Protein AF-A0A6B9MVE9-F1 (afdb_monomer_lite)

Secondary structure (DSSP, 8-state):
----PPP-SHHHHHHHHHHHHHHHHHHHHTT-TTHHHHHHHHHHHHHHHHHHHHHHHHHHHHTS----HHHHHHHHHHHHHHHHHHHHHHHHHHHHHHHHHHS--GGGTSSSSPTT---

Foldseek 3Di:
DAFDDDDDPLVVLLVVLVVLLVQLVVCVVVVHPCSVVSNVSSVVSNVVSVVVVVVVVCCCVPVVVNCDPVNVVVVVVVVVVVVVVVVVVVVVVVVVVCVCAVQPDVVQVRHPPGPPDDD

Structure (mmCIF, N/CA/C/O backbone):
data_AF-A0A6B9MVE9-F1
#
_entry.id   AF-A0A6B9MVE9-F1
#
loop_
_atom_site.group_PDB
_atom_site.id
_atom_site.type_symbol
_atom_site.label_atom_id
_atom_site.label_alt_id
_atom_site.label_comp_id
_atom_site.label_asym_id
_atom_site.label_entity_id
_atom_site.label_seq_id
_atom_site.pdbx_PDB_ins_code
_atom_site.Cartn_x
_atom_site.Cartn_y
_atom_site.Cartn_z
_atom_site.occupancy
_atom_site.B_iso_or_equiv
_atom_site.auth_seq_id
_atom_site.auth_comp_id
_atom_site.auth_asym_id
_atom_site.auth_atom_id
_atom_site.pdbx_PDB_model_num
ATOM 1 N N . PRO A 1 1 ? -24.369 0.432 17.398 1.00 82.12 1 PRO A N 1
ATOM 2 C CA . PRO A 1 1 ? -23.847 1.794 17.680 1.00 82.12 1 PRO A CA 1
ATOM 3 C C . PRO A 1 1 ? -22.471 1.932 17.023 1.00 82.12 1 PRO A C 1
ATOM 5 O O . PRO A 1 1 ? -21.834 0.908 16.798 1.00 82.12 1 PRO A O 1
ATOM 8 N N . PHE A 1 2 ? -22.033 3.140 16.669 1.00 90.75 2 PHE A N 1
ATOM 9 C CA . PHE A 1 2 ? -20.709 3.330 16.063 1.00 90.75 2 PHE A CA 1
ATOM 10 C C . PHE A 1 2 ? -19.590 3.217 17.106 1.00 90.75 2 PHE A C 1
ATOM 12 O O . PHE A 1 2 ? -19.811 3.531 18.275 1.00 90.75 2 PHE A O 1
ATOM 19 N N . HIS A 1 3 ? -18.409 2.774 16.670 1.00 90.88 3 HIS A N 1
ATOM 20 C CA . HIS A 1 3 ? -17.202 2.726 17.494 1.00 90.88 3 HIS A CA 1
ATOM 21 C C . HIS A 1 3 ? -16.508 4.095 17.463 1.00 90.88 3 HIS A C 1
ATOM 23 O O . HIS A 1 3 ? -16.186 4.602 16.387 1.00 90.88 3 HIS A O 1
ATOM 29 N N . LEU A 1 4 ? -16.308 4.702 18.633 1.00 92.69 4 LEU A N 1
ATOM 30 C CA . LEU A 1 4 ? -15.492 5.902 18.800 1.00 92.69 4 LEU A CA 1
ATOM 31 C C . LEU A 1 4 ? -14.088 5.460 19.206 1.00 92.69 4 LEU A C 1
ATOM 33 O O . LEU A 1 4 ? -13.889 5.039 20.338 1.00 92.69 4 LEU A O 1
ATOM 37 N N . VAL A 1 5 ? -13.156 5.517 18.258 1.00 90.19 5 VAL A N 1
ATOM 38 C CA . VAL A 1 5 ? -11.790 5.011 18.435 1.00 90.19 5 VAL A CA 1
ATOM 39 C C . VAL A 1 5 ? -10.976 5.967 19.303 1.00 90.19 5 VAL A C 1
ATOM 41 O O . VAL A 1 5 ? -11.009 7.184 19.091 1.00 90.19 5 VAL A O 1
ATOM 44 N N . ASP A 1 6 ? -10.211 5.413 20.240 1.00 91.44 6 ASP A N 1
ATOM 45 C CA . ASP A 1 6 ? -9.285 6.182 21.065 1.00 91.44 6 ASP A CA 1
ATOM 46 C C . ASP A 1 6 ? -8.129 6.779 20.237 1.00 91.44 6 ASP A C 1
ATOM 48 O O . ASP A 1 6 ? -7.752 6.251 19.183 1.00 91.44 6 ASP A O 1
ATOM 52 N N . PRO A 1 7 ? -7.513 7.886 20.691 1.00 94.81 7 PRO A N 1
ATOM 53 C CA . PRO A 1 7 ? -6.360 8.462 20.011 1.00 94.81 7 PRO A CA 1
ATOM 54 C C . PRO A 1 7 ? -5.220 7.443 19.868 1.00 94.81 7 PRO A C 1
ATOM 56 O O . PRO A 1 7 ? -4.635 7.005 20.858 1.00 94.81 7 PRO A O 1
ATOM 59 N N . SER A 1 8 ? -4.865 7.100 18.626 1.00 95.38 8 SER A N 1
ATOM 60 C CA . SER A 1 8 ? -3.783 6.159 18.326 1.00 95.38 8 SER A CA 1
ATOM 61 C C . SER A 1 8 ? -2.580 6.860 17.678 1.00 95.38 8 SER A C 1
ATOM 63 O O . SER A 1 8 ? -2.749 7.767 16.858 1.00 95.38 8 SER A O 1
ATOM 65 N N . PRO A 1 9 ? -1.338 6.456 18.008 1.00 96.19 9 PRO A N 1
ATOM 66 C CA . PRO A 1 9 ? -0.133 7.015 17.394 1.00 96.19 9 PRO A CA 1
ATOM 67 C C . PRO A 1 9 ? 0.169 6.403 16.016 1.00 96.19 9 PRO A C 1
ATOM 69 O O . PRO A 1 9 ? 1.012 6.908 15.277 1.00 96.19 9 PRO A O 1
ATOM 72 N N . TRP A 1 10 ? -0.486 5.302 15.647 1.00 97.44 10 TRP A N 1
ATOM 73 C CA . TRP A 1 10 ? -0.160 4.544 14.438 1.00 97.44 10 TRP A CA 1
ATOM 74 C C . TRP A 1 10 ? -0.300 5.329 13.125 1.00 97.44 10 TRP A C 1
ATOM 76 O O . TRP A 1 10 ? 0.598 5.191 12.292 1.00 97.44 10 TRP A O 1
ATOM 86 N N . PRO A 1 11 ? -1.302 6.213 12.934 1.00 97.69 11 PRO A N 1
ATOM 87 C CA . PRO A 1 11 ? -1.409 7.011 11.713 1.00 97.69 11 PRO A CA 1
ATOM 88 C C . PRO A 1 11 ? -0.192 7.911 11.448 1.00 97.69 11 PRO A C 1
ATOM 90 O O . PRO A 1 11 ? 0.268 8.003 10.310 1.00 97.69 11 PRO A O 1
ATOM 93 N N . ILE A 1 12 ? 0.363 8.554 12.485 1.00 97.56 12 ILE A N 1
ATOM 94 C CA . ILE A 1 12 ? 1.521 9.451 12.326 1.00 97.56 12 ILE A CA 1
ATOM 95 C C . ILE A 1 12 ? 2.824 8.668 12.122 1.00 97.56 12 ILE A C 1
ATOM 97 O O . ILE A 1 12 ? 3.687 9.082 11.352 1.00 97.56 12 ILE A O 1
ATOM 101 N N . VAL A 1 13 ? 2.968 7.503 12.759 1.00 97.81 13 VAL A N 1
ATOM 102 C CA . VAL A 1 13 ? 4.142 6.645 12.541 1.00 97.81 13 VAL A CA 1
ATOM 103 C C . VAL A 1 13 ? 4.100 6.026 11.138 1.00 97.81 13 VAL A C 1
ATOM 105 O O . VAL A 1 13 ? 5.128 5.986 10.464 1.00 97.81 13 VAL A O 1
ATOM 108 N N . ALA A 1 14 ? 2.919 5.615 10.659 1.00 97.94 14 ALA A N 1
ATOM 109 C CA . ALA A 1 14 ? 2.729 5.117 9.296 1.00 97.94 14 ALA A CA 1
ATOM 110 C C . ALA A 1 14 ? 3.100 6.167 8.241 1.00 97.94 14 ALA A C 1
ATOM 112 O O . ALA A 1 14 ? 3.793 5.842 7.278 1.00 97.94 14 ALA A O 1
ATOM 113 N N . SER A 1 15 ? 2.673 7.423 8.418 1.00 98.00 15 SER A N 1
ATOM 114 C CA . SER A 1 15 ? 2.965 8.488 7.453 1.00 98.00 15 SER A CA 1
ATOM 115 C C . SER A 1 15 ? 4.459 8.820 7.393 1.00 98.00 15 SER A C 1
ATOM 117 O O . SER A 1 15 ? 5.004 8.972 6.299 1.00 98.00 15 SER A O 1
ATOM 119 N N . MET A 1 16 ? 5.152 8.830 8.536 1.00 97.75 16 MET A N 1
ATOM 120 C CA . MET A 1 16 ? 6.612 8.973 8.579 1.00 97.75 16 MET A CA 1
ATOM 121 C C . MET A 1 16 ? 7.331 7.775 7.939 1.00 97.75 16 MET A C 1
ATOM 123 O O . MET A 1 16 ? 8.308 7.961 7.212 1.00 97.75 16 MET A O 1
ATOM 127 N N . GLY A 1 17 ? 6.825 6.554 8.143 1.00 98.06 17 GLY A N 1
ATOM 128 C CA . GLY A 1 17 ? 7.332 5.350 7.478 1.00 98.06 17 GLY A CA 1
ATOM 129 C C . GLY A 1 17 ? 7.171 5.405 5.956 1.00 98.06 17 GLY A C 1
ATOM 130 O O . GLY A 1 17 ? 8.127 5.151 5.224 1.00 98.06 17 GLY A O 1
ATOM 131 N N . ALA A 1 18 ? 5.999 5.823 5.467 1.00 98.25 18 ALA A N 1
ATOM 132 C CA . ALA A 1 18 ? 5.722 6.004 4.040 1.00 98.25 18 ALA A CA 1
ATOM 133 C C . ALA A 1 18 ? 6.591 7.104 3.404 1.00 98.25 18 ALA A C 1
ATOM 135 O O . ALA A 1 18 ? 7.090 6.939 2.285 1.00 98.25 18 ALA A O 1
ATOM 136 N N . LEU A 1 19 ? 6.836 8.201 4.127 1.00 98.12 19 LEU A N 1
ATOM 137 C CA . LEU A 1 19 ? 7.761 9.248 3.693 1.00 98.12 19 LEU A CA 1
ATOM 138 C C . LEU A 1 19 ? 9.195 8.710 3.573 1.00 98.12 19 LEU A C 1
ATOM 140 O O . LEU A 1 19 ? 9.841 8.904 2.545 1.00 98.12 19 LEU A O 1
ATOM 144 N N . SER A 1 20 ? 9.679 7.986 4.587 1.00 97.88 20 SER A N 1
ATOM 145 C CA . SER A 1 20 ? 11.005 7.354 4.555 1.00 97.88 20 SER A CA 1
ATOM 146 C C . SER A 1 20 ? 11.125 6.333 3.422 1.00 97.88 20 SER A C 1
ATOM 148 O O . SER A 1 20 ? 12.160 6.275 2.763 1.00 97.88 20 SER A O 1
ATOM 150 N N . LEU A 1 21 ? 10.074 5.544 3.169 1.00 98.31 21 LEU A N 1
ATOM 151 C CA . LEU A 1 21 ? 10.034 4.546 2.100 1.00 98.31 21 LEU A CA 1
ATOM 152 C C . LEU A 1 21 ? 10.172 5.203 0.722 1.00 98.31 21 LEU A C 1
ATOM 154 O O . LEU A 1 21 ? 11.015 4.801 -0.076 1.00 98.31 21 LEU A O 1
ATOM 158 N N . THR A 1 22 ? 9.350 6.216 0.445 1.00 98.06 22 THR A N 1
ATOM 159 C CA . THR A 1 22 ? 9.328 6.892 -0.861 1.00 98.06 22 THR A CA 1
ATOM 160 C C . THR A 1 22 ? 10.603 7.697 -1.100 1.00 98.06 22 THR A C 1
ATOM 162 O O . THR A 1 22 ? 11.224 7.552 -2.153 1.00 98.06 22 THR A O 1
ATOM 165 N N . PHE A 1 23 ? 11.058 8.476 -0.114 1.00 97.81 23 PHE A N 1
ATOM 166 C CA . PHE A 1 23 ? 12.295 9.249 -0.231 1.00 97.81 23 PHE A CA 1
ATOM 167 C C . PHE A 1 23 ? 13.529 8.339 -0.321 1.00 97.81 23 PHE A C 1
ATOM 169 O O . PHE A 1 23 ? 14.366 8.515 -1.206 1.00 97.81 23 PHE A O 1
ATOM 176 N N . GLY A 1 24 ? 13.602 7.3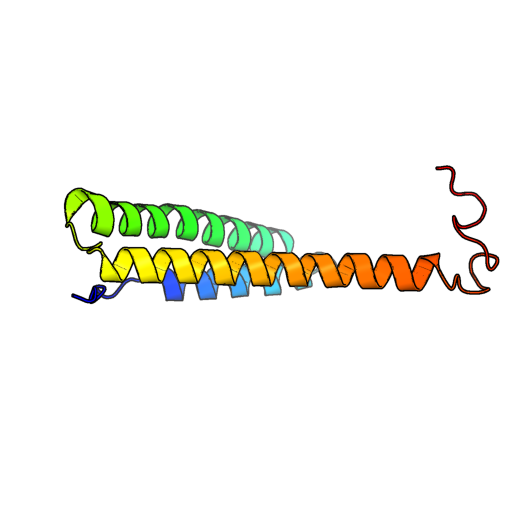08 0.527 1.00 97.94 24 GLY A N 1
ATOM 177 C CA . GLY A 1 24 ? 14.658 6.297 0.487 1.00 97.94 24 GLY A CA 1
ATOM 178 C C . GLY A 1 24 ? 14.694 5.537 -0.838 1.00 97.94 24 GLY A C 1
ATOM 179 O O . GLY A 1 24 ? 15.771 5.326 -1.389 1.00 97.94 24 GLY A O 1
ATOM 180 N N . GLY A 1 25 ? 13.531 5.195 -1.399 1.00 98.00 25 GLY A N 1
ATOM 181 C CA . GLY A 1 25 ? 13.416 4.538 -2.702 1.00 98.00 25 GLY A CA 1
ATOM 182 C C . GLY A 1 25 ? 13.959 5.389 -3.846 1.00 98.00 25 GLY A C 1
ATOM 183 O O . GLY A 1 25 ? 14.757 4.903 -4.647 1.00 98.00 25 GLY A O 1
ATOM 184 N N . VAL A 1 26 ? 13.605 6.678 -3.888 1.00 98.31 26 VAL A N 1
ATOM 185 C CA . VAL A 1 26 ? 14.146 7.609 -4.891 1.00 98.31 26 VAL A CA 1
ATOM 186 C C . VAL A 1 26 ? 15.658 7.764 -4.729 1.00 98.31 26 VAL A C 1
ATOM 188 O O . VAL A 1 26 ? 16.385 7.667 -5.719 1.00 98.31 26 VAL A O 1
ATOM 191 N N . MET A 1 27 ? 16.148 7.951 -3.499 1.00 98.06 27 MET A N 1
ATOM 192 C CA . MET A 1 27 ? 17.584 8.053 -3.221 1.00 98.06 27 MET A CA 1
ATOM 193 C C . MET A 1 27 ? 18.346 6.794 -3.640 1.00 98.06 27 MET A C 1
ATOM 195 O O . MET A 1 27 ? 19.430 6.897 -4.214 1.00 98.06 27 MET A O 1
ATOM 199 N N . PHE A 1 28 ? 17.771 5.618 -3.379 1.00 98.06 28 PHE A N 1
ATOM 200 C CA . PHE A 1 28 ? 18.334 4.331 -3.766 1.00 98.06 28 PHE A CA 1
ATOM 201 C C . PHE A 1 28 ? 18.441 4.196 -5.290 1.00 98.06 28 PHE A C 1
ATOM 203 O O . PHE A 1 28 ? 19.516 3.881 -5.792 1.00 98.06 28 PHE A O 1
ATOM 210 N N . MET A 1 29 ? 17.377 4.516 -6.038 1.00 98.12 29 MET A N 1
ATOM 211 C CA . MET A 1 29 ? 17.383 4.445 -7.509 1.00 98.12 29 MET A CA 1
ATOM 212 C C . MET A 1 29 ? 18.373 5.423 -8.164 1.00 98.12 29 MET A C 1
ATOM 214 O O . MET A 1 29 ? 18.851 5.157 -9.264 1.00 98.12 29 MET A O 1
ATOM 218 N N . HIS A 1 30 ? 18.708 6.531 -7.493 1.00 97.44 30 HIS A N 1
ATOM 219 C CA . HIS A 1 30 ? 19.660 7.540 -7.978 1.00 97.44 30 HIS A CA 1
ATOM 220 C C . HIS A 1 30 ? 21.074 7.401 -7.379 1.00 97.44 30 HIS A C 1
ATOM 222 O O . HIS A 1 30 ? 21.901 8.290 -7.566 1.00 97.44 30 HIS A O 1
ATOM 228 N N . ASN A 1 31 ? 21.378 6.300 -6.678 1.00 96.00 31 ASN A N 1
ATOM 229 C CA . ASN A 1 31 ? 22.685 6.032 -6.058 1.00 96.00 31 ASN A CA 1
ATOM 230 C C . ASN A 1 31 ? 23.172 7.105 -5.058 1.00 96.00 31 ASN A C 1
ATOM 232 O O . ASN A 1 31 ? 24.377 7.319 -4.904 1.00 96.00 31 ASN A O 1
ATOM 236 N N . TYR A 1 32 ? 22.265 7.764 -4.334 1.00 96.94 32 TYR A N 1
ATOM 237 C CA . TYR A 1 32 ? 22.657 8.636 -3.223 1.00 96.94 32 TYR A CA 1
ATOM 238 C C . TYR A 1 32 ? 23.111 7.816 -2.007 1.00 96.94 32 TYR A C 1
ATOM 240 O O . TYR A 1 32 ? 22.531 6.776 -1.673 1.00 96.94 32 TYR A O 1
ATOM 248 N N . SER A 1 33 ? 24.132 8.307 -1.299 1.00 95.75 33 SER A N 1
ATOM 249 C CA . SER A 1 33 ? 24.601 7.687 -0.058 1.00 95.75 33 SER A CA 1
ATOM 250 C C . SER A 1 33 ? 23.480 7.657 0.988 1.00 95.75 33 SER A C 1
ATOM 252 O O . SER A 1 33 ? 22.723 8.613 1.142 1.00 95.75 33 SER A O 1
ATOM 254 N N . GLY A 1 34 ? 23.337 6.536 1.698 1.00 94.62 34 GLY A N 1
ATOM 255 C CA . GLY A 1 34 ? 22.289 6.382 2.714 1.00 94.62 34 GLY A CA 1
ATOM 256 C C . GLY A 1 34 ? 20.915 5.940 2.184 1.00 94.62 34 GLY A C 1
ATOM 257 O O . GLY A 1 34 ? 20.059 5.564 2.985 1.00 94.62 34 GLY A O 1
ATOM 258 N N . GLY A 1 35 ? 20.681 5.960 0.862 1.00 96.81 35 GLY A N 1
ATOM 259 C CA . GLY A 1 35 ? 19.358 5.705 0.274 1.00 96.81 35 GLY A CA 1
ATOM 260 C C . GLY A 1 35 ? 18.808 4.309 0.575 1.00 96.81 35 GLY A C 1
ATOM 261 O O . GLY A 1 35 ? 17.668 4.168 1.012 1.00 96.81 35 GLY A O 1
ATOM 262 N N . GLY A 1 36 ? 19.645 3.276 0.431 1.00 96.81 36 GLY A N 1
ATOM 263 C CA . GLY A 1 36 ? 19.264 1.898 0.754 1.00 96.81 36 GLY A CA 1
ATOM 264 C C . GLY A 1 36 ? 18.934 1.701 2.238 1.00 96.81 36 GLY A C 1
ATOM 265 O O . GLY A 1 36 ? 17.945 1.047 2.561 1.00 96.81 36 GLY A O 1
ATOM 266 N N . GLN A 1 37 ? 19.703 2.309 3.151 1.00 97.44 37 GLN A N 1
ATOM 267 C CA . GLN A 1 37 ? 19.407 2.242 4.587 1.00 97.44 37 GLN A CA 1
ATOM 268 C C . GLN A 1 37 ? 18.069 2.913 4.915 1.00 97.44 37 GLN A C 1
ATOM 270 O O . GLN A 1 37 ? 17.279 2.358 5.678 1.00 97.44 37 GLN A O 1
ATOM 275 N N . LEU A 1 38 ? 17.801 4.081 4.323 1.00 97.81 38 LEU A N 1
ATOM 276 C CA . LEU A 1 38 ? 16.556 4.815 4.541 1.00 97.81 38 LEU A CA 1
ATOM 277 C C . LEU A 1 38 ? 15.336 4.081 3.961 1.00 97.81 38 LEU A C 1
ATOM 279 O O . LEU 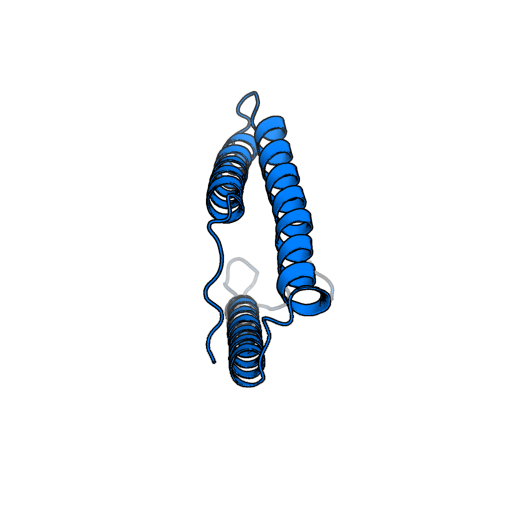A 1 38 ? 14.278 4.054 4.591 1.00 97.81 38 LEU A O 1
ATOM 283 N N . LEU A 1 39 ? 15.494 3.438 2.799 1.00 98.12 39 LEU A N 1
ATOM 284 C CA . LEU A 1 39 ? 14.472 2.571 2.210 1.00 98.12 39 LEU A CA 1
ATOM 285 C C . LEU A 1 39 ? 14.154 1.391 3.139 1.00 98.12 39 LEU A C 1
ATOM 287 O O . LEU A 1 39 ? 12.990 1.166 3.464 1.00 98.12 39 LEU A O 1
ATOM 291 N N . CYS A 1 40 ? 15.179 0.677 3.620 1.00 97.94 40 CYS A N 1
ATOM 292 C CA . CYS A 1 40 ? 15.007 -0.425 4.569 1.00 97.94 40 CYS A CA 1
ATOM 293 C C . CYS A 1 40 ? 14.332 0.035 5.868 1.00 97.94 40 CYS A C 1
ATOM 295 O O . CYS A 1 40 ? 13.440 -0.649 6.365 1.00 97.94 40 CYS A O 1
ATOM 297 N N . LEU A 1 41 ? 14.702 1.207 6.397 1.00 98.06 41 LEU A N 1
ATOM 298 C CA . LEU A 1 41 ? 14.043 1.799 7.562 1.00 98.06 41 LEU A CA 1
ATOM 299 C C . LEU A 1 41 ? 12.550 2.058 7.294 1.00 98.06 41 LEU A C 1
ATOM 301 O O . LEU A 1 41 ? 11.708 1.704 8.120 1.00 98.06 41 LEU A O 1
ATOM 305 N N . GLY A 1 42 ? 12.208 2.619 6.132 1.00 98.12 42 GLY A N 1
ATOM 306 C CA . GLY A 1 42 ? 10.820 2.828 5.707 1.00 98.12 42 GLY A CA 1
ATOM 307 C C . GLY A 1 42 ? 10.018 1.524 5.639 1.00 98.12 42 GLY A C 1
ATOM 308 O O . GLY A 1 42 ? 8.921 1.439 6.185 1.00 98.12 42 GLY A O 1
ATOM 309 N N . ILE A 1 43 ? 10.589 0.466 5.053 1.00 98.38 43 ILE A N 1
ATOM 310 C CA . ILE A 1 43 ? 9.943 -0.857 4.999 1.00 98.38 43 ILE A CA 1
ATOM 311 C C . ILE A 1 43 ? 9.717 -1.406 6.414 1.00 98.38 43 ILE A C 1
ATOM 313 O O . ILE A 1 43 ? 8.605 -1.812 6.752 1.00 98.38 43 ILE A O 1
ATOM 317 N N . MET A 1 44 ? 10.749 -1.389 7.263 1.00 98.31 44 MET A N 1
ATOM 318 C CA . MET A 1 44 ? 10.666 -1.936 8.621 1.00 98.31 44 MET A CA 1
ATOM 319 C C . MET A 1 44 ? 9.664 -1.177 9.496 1.00 98.31 44 MET A C 1
ATOM 321 O O . MET A 1 44 ? 8.935 -1.798 10.268 1.00 98.31 44 MET A O 1
ATOM 325 N N . THR A 1 45 ? 9.591 0.149 9.363 1.00 98.12 45 THR A N 1
ATOM 326 C CA . THR A 1 45 ? 8.618 0.975 10.095 1.00 98.12 45 THR A CA 1
ATOM 327 C C . THR A 1 45 ? 7.184 0.692 9.655 1.00 98.12 45 THR A C 1
ATOM 329 O O . THR A 1 45 ? 6.327 0.520 10.518 1.00 98.12 45 THR A O 1
ATOM 332 N N . ILE A 1 46 ? 6.912 0.551 8.352 1.00 98.44 46 ILE A N 1
ATOM 333 C CA . ILE A 1 46 ? 5.574 0.185 7.856 1.00 98.44 46 ILE A CA 1
ATOM 334 C C . ILE A 1 46 ? 5.169 -1.211 8.342 1.00 98.44 46 ILE A C 1
ATOM 336 O O . ILE A 1 46 ? 4.065 -1.373 8.859 1.00 98.44 46 ILE A O 1
ATOM 340 N N . LEU A 1 47 ? 6.055 -2.209 8.237 1.00 98.38 47 LEU A N 1
ATOM 341 C CA . LEU A 1 47 ? 5.790 -3.563 8.741 1.00 98.38 47 LEU A CA 1
ATOM 342 C C . LEU A 1 47 ? 5.489 -3.553 10.244 1.00 98.38 47 LEU A C 1
ATOM 344 O O . LEU A 1 47 ? 4.525 -4.176 10.685 1.00 98.38 47 LEU A O 1
ATOM 348 N N . TYR A 1 48 ? 6.283 -2.816 11.023 1.00 98.06 48 TYR A N 1
ATOM 349 C CA . TYR A 1 48 ? 6.065 -2.665 12.458 1.00 98.06 48 TYR A CA 1
ATOM 350 C C . TYR A 1 48 ? 4.687 -2.066 12.762 1.00 98.06 48 TYR A C 1
ATOM 352 O O . TYR A 1 48 ? 3.950 -2.626 13.572 1.00 98.06 48 TYR A O 1
ATOM 360 N N . VAL A 1 49 ? 4.315 -0.980 12.075 1.00 98.44 49 VAL A N 1
ATOM 361 C CA . VAL A 1 49 ? 3.016 -0.324 12.265 1.00 98.44 49 VAL A CA 1
ATOM 362 C C . VAL A 1 49 ? 1.861 -1.238 11.871 1.00 98.44 49 VAL A C 1
ATOM 364 O O . VAL A 1 49 ? 0.883 -1.301 12.606 1.00 98.44 49 VAL A O 1
ATOM 367 N N . MET A 1 50 ? 1.957 -1.986 10.768 1.00 97.81 50 MET A N 1
ATOM 368 C CA . MET A 1 50 ? 0.907 -2.941 10.391 1.00 97.81 50 MET A CA 1
ATOM 369 C C . MET A 1 50 ? 0.679 -3.984 11.491 1.00 97.81 50 MET A C 1
ATOM 371 O O . MET A 1 50 ? -0.461 -4.231 11.882 1.00 97.81 50 MET A O 1
ATOM 375 N N . LEU A 1 51 ? 1.756 -4.547 12.049 1.00 98.06 51 LEU A N 1
ATOM 376 C CA . LEU A 1 51 ? 1.663 -5.536 13.123 1.00 98.06 51 LEU A CA 1
ATOM 377 C C . LEU A 1 51 ? 1.043 -4.954 14.400 1.00 98.06 51 LEU A C 1
ATOM 379 O O . LEU A 1 51 ? 0.164 -5.579 14.996 1.00 98.06 51 LEU A O 1
ATOM 383 N N . THR A 1 52 ? 1.486 -3.775 14.845 1.00 97.81 52 THR A N 1
ATOM 384 C CA . THR A 1 52 ? 0.992 -3.179 16.096 1.00 97.81 52 THR A CA 1
ATOM 385 C C . THR A 1 52 ? -0.401 -2.582 15.960 1.00 97.81 52 THR A C 1
ATOM 387 O O . THR A 1 52 ? -1.190 -2.694 16.895 1.00 97.81 52 THR A O 1
ATOM 390 N N . TRP A 1 53 ? -0.733 -2.006 14.806 1.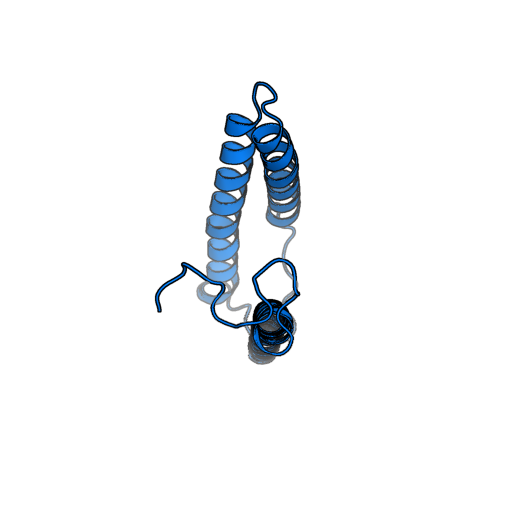00 98.19 53 TRP A N 1
ATOM 391 C CA . TRP A 1 53 ? -2.054 -1.445 14.552 1.00 98.19 53 TRP A CA 1
ATOM 392 C C . TRP A 1 53 ? -3.098 -2.554 14.424 1.00 98.19 53 TRP A C 1
ATOM 394 O O . TRP A 1 53 ? -4.129 -2.502 15.091 1.00 98.19 53 TRP A O 1
ATOM 404 N N . TRP A 1 54 ? -2.822 -3.622 13.666 1.00 97.62 54 TRP A N 1
ATOM 405 C CA . TRP A 1 54 ? -3.748 -4.757 13.608 1.00 97.62 54 TRP A CA 1
ATOM 406 C C . TRP A 1 54 ? -3.888 -5.471 14.946 1.00 97.62 54 TRP A C 1
ATOM 408 O O . TRP A 1 54 ? -4.989 -5.896 15.284 1.00 97.62 54 TRP A O 1
ATOM 418 N N . ARG A 1 55 ? -2.819 -5.560 15.746 1.00 97.50 55 ARG A N 1
ATOM 419 C CA . ARG A 1 55 ? -2.919 -6.051 17.128 1.00 97.50 55 ARG A CA 1
ATOM 420 C C . ARG A 1 55 ? -3.933 -5.240 17.938 1.00 97.50 55 ARG A C 1
ATOM 422 O O . ARG A 1 55 ? -4.701 -5.839 18.684 1.00 97.50 55 ARG A O 1
ATOM 429 N N . ASP A 1 56 ? -3.929 -3.917 17.815 1.00 96.75 56 ASP A N 1
ATOM 430 C CA . ASP A 1 56 ? -4.843 -3.056 18.570 1.00 96.75 56 ASP A CA 1
ATOM 431 C C . ASP A 1 56 ? -6.286 -3.186 18.058 1.00 96.75 56 ASP A C 1
ATOM 433 O O . ASP A 1 56 ? -7.181 -3.411 18.865 1.00 96.75 56 ASP A O 1
ATOM 437 N N . ILE A 1 57 ? -6.498 -3.269 16.739 1.00 96.62 57 ILE A N 1
ATOM 438 C CA . ILE A 1 57 ? -7.822 -3.567 16.154 1.00 96.62 57 ILE A CA 1
ATOM 439 C C . ILE A 1 57 ? -8.363 -4.922 16.642 1.00 96.62 57 ILE A C 1
ATOM 441 O O . ILE A 1 57 ? -9.547 -5.059 16.949 1.00 96.62 57 ILE A O 1
ATOM 445 N N . ILE A 1 58 ? -7.508 -5.948 16.748 1.00 96.81 58 ILE A N 1
ATOM 446 C CA . ILE A 1 58 ? -7.908 -7.252 17.301 1.00 96.81 58 ILE A CA 1
ATOM 447 C C . ILE A 1 58 ? -8.335 -7.108 18.767 1.00 96.81 58 ILE A C 1
ATOM 449 O O . ILE A 1 58 ? -9.266 -7.791 19.193 1.00 96.81 58 ILE A O 1
ATOM 453 N N . ARG A 1 59 ? -7.691 -6.228 19.542 1.00 96.31 59 ARG A N 1
ATOM 454 C CA . ARG A 1 59 ? -8.055 -6.000 20.945 1.00 96.31 59 ARG A CA 1
ATOM 455 C C . ARG A 1 59 ? -9.390 -5.279 21.088 1.00 96.31 59 ARG A C 1
ATOM 457 O O . ARG A 1 59 ? -10.248 -5.774 21.821 1.00 96.31 59 ARG A O 1
ATOM 464 N N . GLU A 1 60 ? -9.579 -4.206 20.327 1.00 95.19 60 GLU A N 1
ATOM 465 C CA . GLU A 1 60 ? -10.837 -3.452 20.232 1.00 95.19 60 GLU A CA 1
ATOM 466 C C . GLU A 1 60 ? -12.009 -4.382 19.857 1.00 95.19 60 GLU A C 1
ATOM 468 O O . GLU A 1 60 ? -13.109 -4.308 20.414 1.00 95.19 60 GLU A O 1
ATOM 473 N N . ALA A 1 61 ? -11.756 -5.327 18.946 1.00 93.94 61 ALA A N 1
ATOM 474 C CA . ALA A 1 61 ? -12.743 -6.304 18.507 1.00 93.94 61 ALA A CA 1
ATOM 475 C C . ALA A 1 61 ? -13.038 -7.391 19.555 1.00 93.94 61 ALA A C 1
ATOM 477 O O . ALA A 1 61 ? -14.199 -7.623 19.891 1.00 93.94 61 ALA A O 1
ATOM 478 N N . ALA A 1 62 ? -12.005 -8.100 20.025 1.00 94.25 62 ALA A N 1
ATOM 479 C CA . ALA A 1 62 ? -12.157 -9.355 20.765 1.00 94.25 62 ALA A CA 1
ATOM 480 C C . ALA A 1 62 ? -12.255 -9.175 22.284 1.00 94.25 62 ALA A C 1
ATOM 482 O O . ALA A 1 62 ? -12.942 -9.958 22.939 1.00 94.25 62 ALA A O 1
ATOM 483 N N . PHE A 1 63 ? -11.567 -8.179 22.848 1.00 94.12 63 PHE A N 1
ATOM 484 C CA . PHE A 1 63 ? -11.501 -7.982 24.300 1.00 94.12 63 PHE A CA 1
ATOM 485 C C . PHE A 1 63 ? -12.398 -6.839 24.779 1.00 94.12 63 PHE A C 1
ATOM 487 O O . PHE A 1 63 ? -12.921 -6.914 25.887 1.00 94.12 63 PHE A O 1
ATOM 494 N N . GLU A 1 64 ? -12.616 -5.817 23.950 1.00 92.50 64 GLU A N 1
ATOM 495 C CA . GLU A 1 64 ? -13.437 -4.650 24.311 1.00 92.50 64 GLU A CA 1
ATOM 496 C C . GLU A 1 64 ? -14.858 -4.705 23.733 1.00 92.50 64 GLU A C 1
ATOM 498 O O . GLU A 1 64 ? -15.743 -3.981 24.186 1.00 92.50 64 GLU A O 1
ATOM 503 N N . GLY A 1 65 ? -15.104 -5.582 22.753 1.00 91.44 65 GLY A N 1
ATOM 504 C CA . GLY A 1 65 ? -16.436 -5.808 22.188 1.00 91.44 65 GLY A CA 1
ATOM 505 C C . GLY A 1 65 ? -16.986 -4.632 21.374 1.00 91.44 65 GLY A C 1
ATOM 506 O O . GLY A 1 65 ? -18.198 -4.541 21.174 1.00 91.44 65 GLY A O 1
ATOM 507 N N . GLN A 1 66 ? -16.122 -3.741 20.877 1.00 91.94 66 GLN A N 1
ATOM 508 C CA . GLN A 1 66 ? -16.528 -2.512 20.182 1.00 91.94 66 GLN A CA 1
ATOM 509 C C . GLN A 1 66 ? -17.085 -2.760 18.768 1.00 91.94 66 GLN A C 1
ATOM 511 O O . GLN A 1 66 ? -17.741 -1.904 18.166 1.00 91.94 66 GLN A O 1
ATOM 516 N N . HIS A 1 67 ? -16.876 -3.958 18.217 1.00 93.69 67 HIS A N 1
ATOM 517 C CA . HIS A 1 67 ? -17.323 -4.337 16.877 1.00 93.69 67 HIS A CA 1
ATOM 518 C C . HIS A 1 67 ? -18.785 -4.806 16.864 1.00 93.69 67 HIS A C 1
ATOM 520 O O . HIS A 1 67 ? -19.080 -5.982 16.632 1.00 93.69 67 HIS A O 1
ATOM 526 N N . THR A 1 68 ? -19.720 -3.876 17.084 1.00 94.56 68 THR A N 1
ATOM 527 C CA . THR A 1 68 ? -21.161 -4.152 16.925 1.00 94.56 68 THR A CA 1
ATOM 528 C C . THR A 1 68 ? -21.524 -4.489 15.472 1.00 94.56 68 THR A C 1
ATOM 530 O O . THR A 1 68 ? -20.745 -4.219 14.558 1.00 94.56 68 THR A O 1
ATOM 533 N N . SER A 1 69 ? -22.715 -5.048 15.224 1.00 94.94 69 SER A N 1
ATOM 534 C CA . SER A 1 69 ? -23.157 -5.449 13.873 1.00 94.94 69 SER A CA 1
ATOM 535 C C . SER A 1 69 ? -23.002 -4.340 12.824 1.00 94.94 69 SER A C 1
ATOM 537 O O . SER A 1 69 ? -22.459 -4.588 11.753 1.00 94.94 69 SER A O 1
ATOM 539 N N . VAL A 1 70 ? -23.374 -3.103 13.169 1.00 95.50 70 VAL A N 1
ATOM 540 C CA . VAL A 1 70 ? -23.237 -1.926 12.290 1.00 95.50 70 VAL A CA 1
ATOM 541 C C . VAL A 1 70 ? -21.769 -1.644 11.937 1.00 95.50 70 VAL A C 1
ATOM 543 O O . VAL A 1 70 ? -21.453 -1.316 10.796 1.00 95.50 70 VAL A O 1
ATOM 546 N N . VAL A 1 71 ? -20.849 -1.801 12.896 1.00 96.06 71 VAL A N 1
ATOM 547 C CA . VAL A 1 71 ? -19.404 -1.613 12.666 1.00 96.06 71 VAL A CA 1
ATOM 548 C C . VAL A 1 71 ? -18.866 -2.715 11.752 1.00 96.06 71 VAL A C 1
ATOM 550 O O . VAL A 1 71 ? -18.120 -2.430 10.820 1.00 96.06 71 VAL A O 1
ATOM 553 N N . GLN A 1 72 ? -19.287 -3.964 11.965 1.00 95.56 72 GLN A N 1
ATOM 554 C CA . GLN A 1 72 ? -18.879 -5.092 11.124 1.00 95.56 72 GLN A CA 1
ATOM 555 C C . GLN A 1 72 ? -19.384 -4.965 9.680 1.00 95.56 72 GLN A C 1
ATOM 557 O O . GLN A 1 72 ? -18.655 -5.296 8.746 1.00 95.56 72 GLN A O 1
ATOM 562 N N . GLU A 1 73 ? -20.606 -4.467 9.479 1.00 96.88 73 GLU A N 1
ATOM 563 C CA . GLU A 1 73 ? -21.129 -4.142 8.147 1.00 96.88 73 GLU A CA 1
ATOM 564 C C . GLU A 1 73 ? -20.285 -3.060 7.463 1.00 96.88 73 GLU A C 1
ATOM 566 O O . GLU A 1 73 ? -19.910 -3.223 6.300 1.00 96.88 73 GLU A O 1
ATOM 571 N N . GLY A 1 74 ? -19.903 -2.010 8.199 1.00 97.00 74 GLY A N 1
ATOM 572 C CA . GLY A 1 74 ? -18.990 -0.975 7.713 1.00 97.00 74 GLY A CA 1
ATOM 573 C C . GLY A 1 74 ? -17.618 -1.525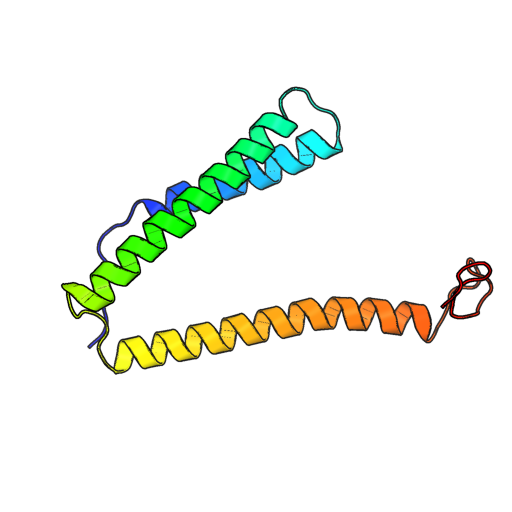 7.313 1.00 97.00 74 GLY A C 1
ATOM 574 O O . GLY A 1 74 ? -17.133 -1.227 6.223 1.00 97.00 74 GLY A O 1
ATOM 575 N N . LEU A 1 75 ? -17.016 -2.387 8.141 1.00 96.88 75 LEU A N 1
ATOM 576 C CA . LEU A 1 75 ? -15.739 -3.045 7.835 1.00 96.88 75 LEU A CA 1
ATOM 577 C C . LEU A 1 75 ? -15.839 -3.954 6.603 1.00 96.88 75 LEU A C 1
ATOM 579 O O . LEU A 1 75 ? -14.932 -3.967 5.772 1.00 96.88 75 LEU A O 1
ATOM 583 N N . ARG A 1 76 ? -16.953 -4.680 6.439 1.00 98.00 76 ARG A N 1
ATOM 584 C CA . ARG A 1 76 ? -17.198 -5.515 5.253 1.00 98.00 76 ARG A CA 1
ATOM 585 C C . ARG A 1 76 ? -17.298 -4.667 3.990 1.00 98.00 76 ARG A C 1
ATOM 587 O O . ARG A 1 76 ? -16.676 -5.012 2.989 1.00 98.00 76 ARG A O 1
ATOM 594 N N . LEU A 1 77 ? -18.042 -3.561 4.039 1.00 98.25 77 LEU A N 1
ATOM 595 C CA . LEU A 1 77 ? -18.125 -2.623 2.921 1.00 98.25 77 LEU A CA 1
ATOM 596 C C . LEU A 1 77 ? -16.751 -2.016 2.607 1.00 98.25 77 LEU A C 1
ATOM 598 O O . LEU A 1 77 ? -16.365 -1.969 1.443 1.00 98.25 77 LEU A O 1
ATOM 602 N N . GLY A 1 78 ? -15.989 -1.625 3.632 1.00 98.19 78 GLY A N 1
ATOM 603 C CA . GLY A 1 78 ? -14.620 -1.133 3.482 1.00 98.19 78 GLY A CA 1
ATOM 604 C C . GLY A 1 78 ? -13.711 -2.141 2.777 1.00 98.19 78 GLY A C 1
ATOM 605 O O . GLY A 1 78 ? -13.014 -1.777 1.833 1.00 98.19 78 GLY A O 1
ATOM 606 N N . MET A 1 79 ? -13.780 -3.422 3.157 1.00 98.31 79 MET A N 1
ATOM 607 C CA . MET A 1 79 ? -13.002 -4.477 2.502 1.00 98.31 79 MET A CA 1
ATOM 608 C C . MET A 1 79 ? -13.440 -4.712 1.052 1.00 98.31 79 MET A C 1
ATOM 610 O O . MET A 1 79 ? -12.594 -4.892 0.181 1.00 98.31 79 MET A O 1
ATOM 614 N N . ILE A 1 80 ? -14.746 -4.673 0.763 1.00 98.50 80 ILE A N 1
ATOM 615 C CA . ILE A 1 80 ? -15.253 -4.771 -0.614 1.00 98.50 80 ILE A CA 1
ATOM 616 C C . ILE A 1 80 ? -14.698 -3.622 -1.462 1.00 98.50 80 ILE A C 1
ATOM 618 O O . ILE A 1 80 ? -14.179 -3.867 -2.547 1.00 98.50 80 ILE A O 1
ATOM 622 N N . LEU A 1 81 ? -14.761 -2.383 -0.966 1.00 98.44 81 LEU A N 1
ATOM 623 C CA . LEU A 1 81 ? -14.239 -1.216 -1.680 1.00 98.44 81 LEU A CA 1
ATOM 624 C C . LEU A 1 81 ? -12.719 -1.297 -1.890 1.00 98.44 81 LEU A C 1
ATOM 626 O O . LEU A 1 81 ? -12.249 -0.987 -2.983 1.00 98.44 81 LEU A O 1
ATOM 630 N N . PHE A 1 82 ? -11.966 -1.774 -0.894 1.00 98.25 82 PHE A N 1
ATOM 631 C CA . PHE A 1 82 ? -10.527 -2.018 -1.020 1.00 98.25 82 PHE A CA 1
ATOM 632 C C . PHE A 1 82 ? -10.212 -3.063 -2.107 1.00 98.25 82 PHE A C 1
ATOM 634 O O . PHE A 1 82 ? -9.391 -2.814 -2.988 1.00 98.25 82 PHE A O 1
ATOM 641 N N . ILE A 1 83 ? -10.922 -4.197 -2.130 1.00 98.31 83 ILE A N 1
ATOM 642 C CA . ILE A 1 83 ? -10.753 -5.217 -3.181 1.00 98.31 83 ILE A CA 1
ATOM 643 C C . ILE A 1 83 ? -11.103 -4.646 -4.559 1.00 98.31 83 ILE A C 1
ATOM 645 O O . ILE A 1 83 ? -10.389 -4.897 -5.526 1.00 98.31 83 ILE A O 1
ATOM 649 N N . VAL A 1 84 ? -12.172 -3.852 -4.664 1.00 98.62 84 VAL A N 1
ATOM 650 C CA . VAL A 1 84 ? -12.543 -3.190 -5.924 1.00 98.62 84 VAL A CA 1
ATOM 651 C C . VAL A 1 84 ? -11.430 -2.251 -6.401 1.00 98.62 84 VAL A C 1
ATOM 653 O O . VAL A 1 84 ? -11.125 -2.251 -7.594 1.00 98.62 84 VAL A O 1
ATOM 656 N N . SER A 1 85 ? -10.773 -1.501 -5.507 1.00 98.25 85 SER A N 1
ATOM 657 C CA . SER A 1 85 ? -9.620 -0.681 -5.900 1.00 98.25 85 SER A CA 1
ATOM 658 C C . SER A 1 85 ? -8.437 -1.513 -6.406 1.00 98.25 85 SER A C 1
ATOM 660 O O . SER A 1 85 ? -7.830 -1.134 -7.407 1.00 98.25 85 SER A O 1
ATOM 662 N N . GLU A 1 86 ? -8.165 -2.678 -5.811 1.00 98.12 86 GLU A N 1
ATOM 663 C CA . GLU A 1 86 ? -7.114 -3.594 -6.282 1.00 98.12 86 GLU A CA 1
ATOM 664 C C . GLU A 1 86 ? -7.451 -4.189 -7.659 1.00 98.12 86 GLU A C 1
ATOM 666 O O . GLU A 1 86 ? -6.597 -4.253 -8.541 1.00 98.12 86 GLU A O 1
ATOM 671 N N . VAL A 1 87 ? -8.715 -4.551 -7.908 1.00 98.25 87 VAL A N 1
ATOM 672 C CA . VAL A 1 87 ? -9.161 -5.007 -9.238 1.00 98.25 87 VAL A CA 1
ATOM 673 C C . VAL A 1 87 ? -8.919 -3.928 -10.296 1.00 98.25 87 VAL A C 1
ATOM 675 O O . VAL A 1 87 ? -8.432 -4.236 -11.383 1.00 98.25 87 VAL A O 1
ATOM 678 N N . MET A 1 88 ? -9.200 -2.660 -9.981 1.00 98.12 88 MET A N 1
ATOM 679 C CA . MET A 1 88 ? -8.930 -1.541 -10.890 1.00 98.12 88 MET A CA 1
ATOM 680 C C . MET A 1 88 ? -7.427 -1.283 -11.081 1.00 98.12 88 MET A C 1
ATOM 682 O O . MET A 1 88 ? -7.004 -0.935 -12.185 1.00 98.12 88 MET A O 1
ATOM 686 N N . PHE A 1 89 ? -6.608 -1.498 -10.048 1.00 97.19 89 PHE A N 1
ATOM 687 C CA . PHE A 1 89 ? -5.148 -1.458 -10.162 1.00 97.19 89 PHE A CA 1
ATOM 688 C C . PHE A 1 89 ? -4.634 -2.524 -11.144 1.00 97.19 89 PHE A C 1
ATOM 690 O O . PHE A 1 89 ? -3.888 -2.195 -12.066 1.00 97.19 89 PHE A O 1
ATOM 697 N N . PHE A 1 90 ? -5.103 -3.774 -11.044 1.00 97.12 90 PHE A N 1
ATOM 698 C CA . PHE A 1 90 ? -4.768 -4.827 -12.014 1.00 97.12 90 PHE A CA 1
ATOM 699 C C . PHE A 1 90 ? -5.321 -4.553 -13.413 1.00 97.12 90 PHE A C 1
ATOM 701 O O . PHE A 1 90 ? -4.641 -4.814 -14.408 1.00 97.12 90 PHE A O 1
ATOM 708 N N . PHE A 1 91 ? -6.524 -3.984 -13.507 1.00 98.12 91 PHE A N 1
ATOM 709 C CA . PHE A 1 91 ? -7.119 -3.584 -14.778 1.00 98.12 91 PHE A CA 1
ATOM 710 C C . PHE A 1 91 ? -6.203 -2.639 -15.570 1.00 98.12 91 PHE A C 1
ATOM 712 O O . PHE A 1 91 ? -6.087 -2.797 -16.782 1.00 98.12 91 PHE A O 1
ATOM 719 N N . ALA A 1 92 ? -5.483 -1.725 -14.910 1.00 97.88 92 ALA A N 1
ATOM 720 C CA . ALA A 1 92 ? -4.518 -0.849 -15.577 1.00 97.88 92 ALA A CA 1
ATOM 721 C C . ALA A 1 92 ? -3.352 -1.621 -16.232 1.00 97.88 92 ALA A C 1
ATOM 723 O O . ALA A 1 92 ? -2.925 -1.272 -17.334 1.00 97.88 92 ALA A O 1
ATOM 724 N N . PHE A 1 93 ? -2.868 -2.704 -15.614 1.00 97.25 93 PHE A N 1
ATOM 725 C CA . PHE A 1 93 ? -1.832 -3.555 -16.215 1.00 97.25 93 PHE A CA 1
ATOM 726 C C . PHE A 1 93 ? -2.365 -4.374 -17.390 1.00 97.25 93 PHE A C 1
ATOM 728 O O . PHE A 1 93 ? -1.697 -4.463 -18.420 1.00 97.25 93 PHE A O 1
ATOM 735 N N . PHE A 1 94 ? -3.579 -4.922 -17.280 1.00 97.06 94 PHE A N 1
ATOM 736 C CA . PHE A 1 94 ? -4.233 -5.587 -18.411 1.00 97.06 94 PHE A CA 1
ATOM 737 C C . PHE A 1 94 ? -4.461 -4.618 -19.566 1.00 97.06 94 PHE A C 1
ATOM 739 O O . PHE A 1 94 ? -4.191 -4.956 -20.714 1.00 97.06 94 PHE A O 1
ATOM 746 N N . TRP A 1 95 ? -4.892 -3.394 -19.267 1.00 97.56 95 TRP A N 1
ATOM 747 C CA . TRP A 1 95 ? -5.038 -2.341 -20.262 1.00 97.56 95 TRP A CA 1
ATOM 748 C C . TRP A 1 95 ? -3.715 -2.064 -20.982 1.00 97.56 95 TRP A C 1
ATOM 750 O O . TRP A 1 95 ? -3.679 -2.033 -22.214 1.00 97.56 95 TRP A O 1
ATOM 760 N N . ALA A 1 96 ? -2.618 -1.903 -20.234 1.00 96.69 96 ALA A N 1
ATOM 761 C CA . ALA A 1 96 ? -1.290 -1.697 -20.806 1.00 96.69 96 ALA A CA 1
ATOM 762 C C . ALA A 1 96 ? -0.857 -2.876 -21.696 1.00 96.69 96 ALA A C 1
ATOM 764 O O . ALA A 1 96 ? -0.366 -2.656 -22.803 1.00 96.69 96 ALA A O 1
ATOM 765 N N . PHE A 1 97 ? -1.098 -4.113 -21.252 1.00 95.50 97 PHE A N 1
ATOM 766 C CA . PHE A 1 97 ? -0.804 -5.329 -22.012 1.00 95.50 97 PHE A CA 1
ATOM 767 C C . PHE A 1 97 ? -1.635 -5.448 -23.297 1.00 95.50 97 PHE A C 1
ATOM 769 O O . PHE A 1 97 ? -1.090 -5.729 -24.361 1.00 95.50 97 PHE A O 1
ATOM 776 N N . PHE A 1 98 ? -2.950 -5.229 -23.243 1.00 95.88 98 PHE A N 1
ATOM 777 C CA . PHE A 1 98 ? -3.799 -5.320 -24.434 1.00 95.88 98 PHE A CA 1
ATOM 778 C C . PHE A 1 98 ? -3.493 -4.204 -25.430 1.00 95.88 98 PHE A C 1
ATOM 780 O O . PHE A 1 98 ? -3.459 -4.453 -26.630 1.00 95.88 98 PHE A O 1
ATOM 787 N N . THR A 1 99 ? -3.191 -2.997 -24.948 1.00 94.62 99 THR A N 1
ATOM 788 C CA . THR A 1 99 ? -2.778 -1.890 -25.821 1.00 94.62 99 THR A CA 1
ATOM 789 C C . THR A 1 99 ? -1.482 -2.224 -26.566 1.00 94.62 99 THR A C 1
ATOM 791 O O . THR A 1 99 ? -1.377 -1.972 -27.765 1.00 94.62 99 THR A O 1
ATOM 794 N N . SER A 1 100 ? -0.497 -2.819 -25.885 1.00 92.75 100 SER A N 1
ATOM 795 C CA . SER A 1 100 ? 0.785 -3.165 -26.508 1.00 92.75 100 SER A CA 1
ATOM 796 C C . SER A 1 100 ? 0.718 -4.407 -27.404 1.00 92.75 100 SER A C 1
ATOM 798 O O . SER A 1 100 ? 1.397 -4.440 -28.427 1.00 92.75 100 SER A O 1
ATOM 800 N N . SER A 1 101 ? -0.106 -5.400 -27.060 1.00 93.50 101 SER A N 1
ATOM 801 C CA . SER A 1 101 ? -0.207 -6.669 -27.798 1.00 93.50 101 SER A CA 1
ATOM 802 C C . SER A 1 101 ? -1.175 -6.641 -28.983 1.00 93.50 101 SER A C 1
ATOM 804 O O . SER A 1 101 ? -0.903 -7.287 -29.992 1.00 93.50 101 SER A O 1
ATOM 806 N N . LEU A 1 102 ? -2.283 -5.892 -28.902 1.00 93.75 102 LEU A N 1
ATOM 807 C CA . LEU A 1 102 ? -3.267 -5.802 -29.992 1.00 93.75 102 LEU A CA 1
ATOM 808 C C . LEU A 1 102 ? -2.816 -4.858 -31.111 1.00 93.75 102 LEU A C 1
ATOM 810 O O . LEU A 1 102 ? -3.139 -5.084 -32.275 1.00 93.75 102 LEU A O 1
ATOM 814 N N . THR A 1 103 ? -2.071 -3.806 -30.767 1.00 92.88 103 THR A N 1
ATOM 815 C CA . THR A 1 103 ? -1.508 -2.843 -31.724 1.00 92.88 103 THR A CA 1
ATOM 816 C C . THR A 1 103 ? -0.000 -2.698 -31.506 1.00 92.88 103 THR A C 1
ATOM 818 O O . THR A 1 103 ? 0.452 -1.663 -31.005 1.00 92.88 103 THR A O 1
ATOM 821 N N . PRO A 1 104 ? 0.796 -3.733 -31.840 1.00 91.31 104 PRO A N 1
ATOM 822 C CA . PRO A 1 104 ? 2.239 -3.711 -31.640 1.00 91.31 104 PRO A CA 1
ATOM 823 C C . PRO A 1 104 ? 2.887 -2.593 -32.462 1.00 91.31 104 PRO A C 1
ATOM 825 O O . PRO A 1 104 ? 2.619 -2.420 -33.653 1.00 91.31 104 PRO A O 1
ATOM 828 N N . VAL A 1 105 ? 3.767 -1.824 -31.820 1.00 92.69 105 VAL A N 1
ATOM 829 C CA . VAL A 1 105 ? 4.480 -0.724 -32.478 1.00 92.69 105 VAL A CA 1
ATOM 830 C C . VAL A 1 105 ? 5.466 -1.252 -33.523 1.00 92.69 105 VAL A C 1
ATOM 832 O O . VAL A 1 105 ? 6.078 -2.307 -33.359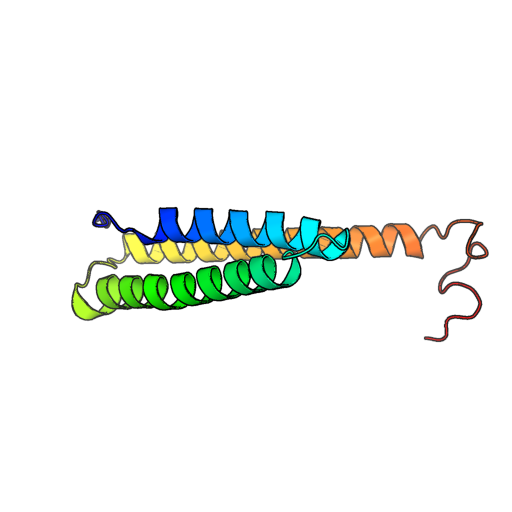 1.00 92.69 105 VAL A O 1
ATOM 835 N N . PHE A 1 106 ? 5.699 -0.486 -34.589 1.00 90.19 106 PHE A N 1
ATOM 836 C CA . PHE A 1 106 ? 6.652 -0.877 -35.637 1.00 90.19 106 PHE A CA 1
ATOM 837 C C . PHE A 1 106 ? 8.079 -1.108 -35.112 1.00 90.19 106 PHE A C 1
ATOM 839 O O . PHE A 1 106 ? 8.791 -1.955 -35.643 1.00 90.19 106 PHE A O 1
ATOM 846 N N . ASN A 1 107 ? 8.474 -0.432 -34.026 1.00 87.75 107 ASN A N 1
ATOM 847 C CA . ASN A 1 107 ? 9.796 -0.590 -33.410 1.00 87.75 107 ASN A CA 1
ATOM 848 C C . ASN A 1 107 ? 10.067 -2.011 -32.877 1.00 87.75 107 ASN A C 1
ATOM 850 O O . ASN A 1 107 ? 11.229 -2.374 -32.726 1.00 87.75 107 ASN A O 1
ATOM 854 N N . ILE A 1 108 ? 9.024 -2.806 -32.603 1.00 87.25 108 ILE A N 1
ATOM 855 C CA . ILE A 1 108 ? 9.144 -4.213 -32.173 1.00 87.25 108 ILE A CA 1
ATOM 856 C C . ILE A 1 108 ? 8.864 -5.215 -33.308 1.00 87.25 108 ILE A C 1
ATOM 858 O O . ILE A 1 108 ? 8.710 -6.407 -33.060 1.00 87.25 108 ILE A O 1
ATOM 862 N N . GLY A 1 109 ? 8.787 -4.740 -34.556 1.00 86.25 109 GLY A N 1
ATOM 863 C CA . GLY A 1 109 ? 8.501 -5.559 -35.737 1.00 86.25 109 GLY A CA 1
ATOM 864 C C . GLY A 1 109 ? 7.023 -5.630 -36.130 1.00 86.25 109 GLY A C 1
ATOM 865 O O . GLY A 1 109 ? 6.693 -6.356 -37.062 1.00 86.25 109 GLY A O 1
ATOM 866 N N . GLY A 1 110 ? 6.132 -4.891 -35.453 1.00 90.44 110 GLY A N 1
ATOM 867 C CA . GLY A 1 110 ? 4.696 -4.860 -35.778 1.00 90.44 110 GLY A CA 1
ATOM 868 C C . GLY A 1 110 ? 3.968 -6.192 -35.551 1.00 90.44 110 GLY A C 1
ATOM 869 O O . GLY A 1 110 ? 2.877 -6.394 -36.077 1.00 90.44 110 GLY A O 1
ATOM 870 N N . ILE A 1 111 ? 4.570 -7.096 -34.778 1.00 90.81 111 ILE A N 1
ATOM 871 C CA . ILE A 1 111 ? 4.041 -8.416 -34.435 1.00 90.81 111 ILE A CA 1
ATOM 872 C C . ILE A 1 111 ? 4.062 -8.606 -32.919 1.00 90.81 111 ILE A C 1
ATOM 874 O O . ILE A 1 111 ? 4.871 -7.996 -32.217 1.00 90.81 111 ILE A O 1
ATOM 878 N N . T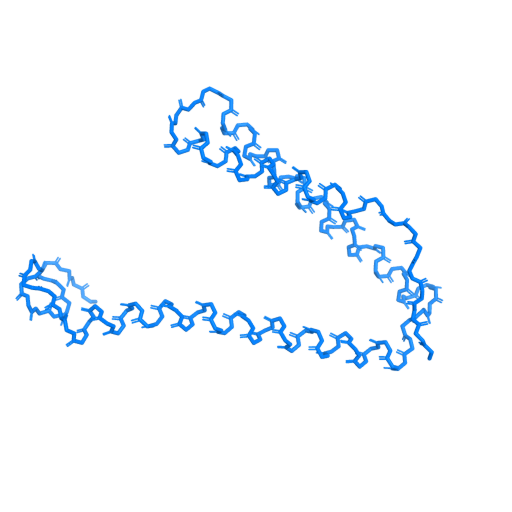RP A 1 112 ? 3.160 -9.449 -32.421 1.00 89.44 112 TRP A N 1
ATOM 879 C CA . TRP A 1 112 ? 3.145 -9.883 -31.030 1.00 89.44 112 TRP A CA 1
ATOM 880 C C . TRP A 1 112 ? 3.157 -11.418 -30.967 1.00 89.44 112 TRP A C 1
ATOM 882 O O . TRP A 1 112 ? 2.323 -12.034 -31.635 1.00 89.44 112 TRP A O 1
ATOM 892 N N . PRO A 1 113 ? 4.037 -12.049 -30.169 1.00 92.56 113 PRO A N 1
ATOM 893 C CA . PRO A 1 113 ? 5.113 -11.451 -29.369 1.00 92.56 113 PRO A CA 1
ATOM 894 C C . PRO A 1 113 ? 6.193 -10.749 -30.217 1.00 92.56 113 PRO A C 1
ATOM 896 O O . PRO A 1 113 ? 6.304 -11.025 -31.414 1.00 92.56 113 PRO A O 1
ATOM 899 N N . PRO A 1 114 ? 6.992 -9.842 -29.620 1.00 90.50 114 PRO A N 1
ATOM 900 C CA . PRO A 1 114 ? 8.130 -9.228 -30.297 1.00 90.50 114 PRO A CA 1
ATOM 901 C C . PRO A 1 114 ? 9.108 -10.271 -30.848 1.00 90.50 114 PRO A C 1
ATOM 903 O O . PRO A 1 114 ? 9.333 -11.317 -30.238 1.00 90.50 114 PRO A O 1
ATOM 906 N N . PHE A 1 115 ? 9.737 -9.961 -31.982 1.00 86.06 115 PHE A N 1
ATOM 907 C CA . PHE A 1 115 ? 10.721 -10.849 -32.602 1.00 86.06 115 PHE A CA 1
ATOM 908 C C . PHE A 1 115 ? 11.852 -11.219 -31.622 1.00 86.06 115 PHE A C 1
ATOM 910 O O . PHE A 1 115 ? 12.470 -10.342 -31.020 1.00 86.06 115 PHE A O 1
ATOM 917 N N . GLY A 1 116 ? 12.138 -12.517 -31.486 1.00 87.06 116 GLY A N 1
ATOM 918 C CA . GLY A 1 116 ? 13.180 -13.038 -30.592 1.00 87.06 116 GLY A CA 1
ATOM 919 C C . GLY A 1 116 ? 12.728 -13.322 -29.155 1.00 87.06 116 GLY A C 1
ATOM 920 O O . GLY A 1 116 ? 13.544 -13.777 -28.359 1.00 87.06 116 GLY A O 1
ATOM 921 N N . ILE A 1 117 ? 11.453 -13.087 -28.823 1.00 89.50 117 ILE A N 1
ATOM 922 C CA . ILE A 1 117 ? 10.848 -13.517 -27.557 1.00 89.50 117 ILE A CA 1
ATOM 923 C C . ILE A 1 117 ? 9.997 -14.760 -27.830 1.00 89.50 117 ILE A C 1
ATOM 925 O O . ILE A 1 117 ? 8.996 -14.689 -28.542 1.00 89.50 117 ILE A O 1
ATOM 929 N N . GLU A 1 118 ? 10.415 -15.897 -27.279 1.00 81.25 118 GLU A N 1
ATOM 930 C CA . GLU A 1 118 ? 9.638 -17.141 -27.310 1.00 81.25 118 GLU A CA 1
ATOM 931 C C . GLU A 1 118 ? 8.537 -17.126 -26.237 1.00 81.25 118 GLU A C 1
ATOM 933 O O . GLU A 1 118 ? 8.648 -16.417 -25.232 1.00 81.25 118 GLU A O 1
ATOM 938 N N . VAL A 1 119 ? 7.463 -17.885 -26.486 1.00 68.12 119 VAL A N 1
ATOM 939 C CA . VAL A 1 119 ? 6.291 -18.024 -25.600 1.00 68.12 119 VAL A CA 1
ATOM 940 C C . VAL A 1 119 ? 6.424 -19.261 -24.731 1.00 68.12 119 VAL A C 1
ATOM 942 O O . VAL A 1 119 ? 6.757 -20.323 -25.303 1.00 68.12 119 VAL A O 1
#

Radius of gyration: 22.01 Å; chains: 1; bounding box: 48×28×60 Å

Sequence (119 aa):
PFHLVDPSPWPIVASMGALSLTFGGVMFMHNYSGGGQLLCLGIMTILYVMLTWWRDIIREAAFEGQHTSVVQEGLRLGMILFIVSEVMFFFAFFWAFFTSSLTPVFNIGGIWPPFGIEV

pLDDT: mean 95.28, std 4.37, range [68.12, 98.62]

Organism: NCBI:txid2545722

InterPro domains:
  IPR000298 Cytochrome c oxidase subunit III-like [PF00510] (1-118)
  IPR000298 Cytochrome c oxidase subunit III-like [PS50253] (1-119)
  IPR013833 Cytochrome c oxidase, subunit III, 4-helical bundle [G3DSA:1.20.120.80] (67-119)
  IPR024791 Cytochrome c oxidase subunit III [PTHR11403] (1-118)
  IPR035973 Cytochrome c oxidase subunit III-like superfamily [SSF81452] (1-118)